Protein AF-A0A3C1UQS7-F1 (afdb_monome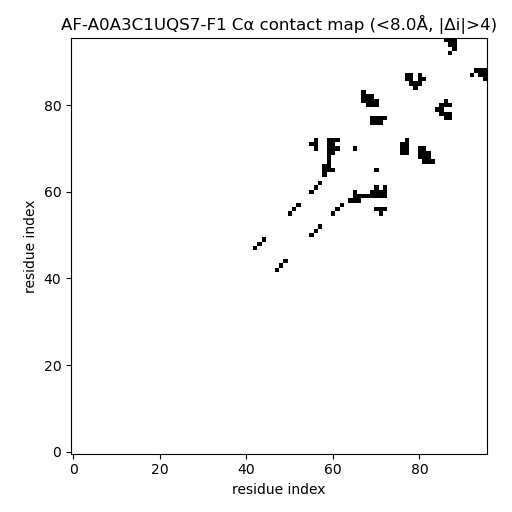r)

Solvent-accessible surface area (backbone atoms only — not comparable to full-atom values): 5884 Å² total; per-residue (Å²): 144,72,72,76,66,61,60,56,63,67,74,79,66,82,86,59,71,69,61,54,52,51,52,52,52,52,56,58,63,67,60,75,75,66,67,67,62,56,57,53,55,47,47,41,61,75,56,49,46,56,52,40,60,76,74,40,36,89,40,24,22,97,54,101,69,47,50,64,62,26,32,67,81,42,73,68,41,38,69,66,16,29,74,91,38,74,64,67,34,95,90,45,67,92,77,74

Structure (mmCIF, N/CA/C/O backbone):
data_AF-A0A3C1UQS7-F1
#
_entry.id   AF-A0A3C1UQS7-F1
#
loop_
_atom_site.group_PDB
_atom_site.id
_atom_site.type_symbol
_atom_site.label_atom_id
_atom_site.label_alt_id
_atom_site.label_comp_id
_atom_site.label_asym_id
_atom_site.label_entity_id
_atom_site.label_seq_id
_atom_site.pdbx_PDB_ins_code
_atom_site.Cartn_x
_atom_site.Cartn_y
_atom_site.Cartn_z
_atom_site.occupancy
_atom_site.B_iso_or_equiv
_atom_site.auth_seq_id
_atom_site.auth_comp_id
_atom_site.auth_asym_id
_atom_site.auth_atom_id
_atom_site.pdbx_PDB_model_num
ATOM 1 N N . MET A 1 1 ? 28.256 -5.046 -74.594 1.00 54.03 1 MET A N 1
ATOM 2 C CA . MET A 1 1 ? 28.137 -5.559 -73.208 1.00 54.03 1 MET A CA 1
ATOM 3 C C . MET A 1 1 ? 28.068 -4.406 -72.189 1.00 54.03 1 MET A C 1
ATOM 5 O O . MET A 1 1 ? 28.747 -4.452 -71.179 1.00 54.03 1 MET A O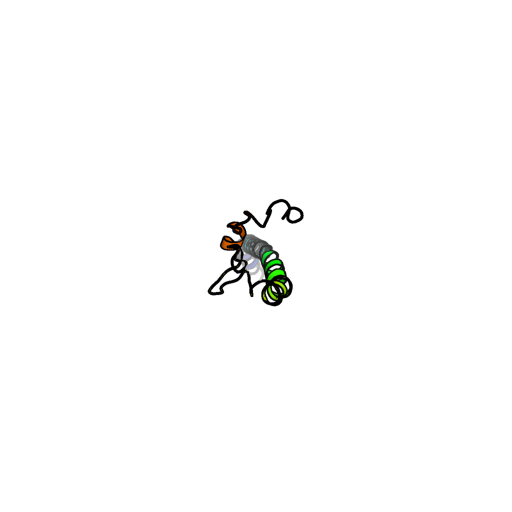 1
ATOM 9 N N . LEU A 1 2 ? 27.273 -3.349 -72.434 1.00 54.25 2 LEU A N 1
ATOM 10 C CA . LEU A 1 2 ? 27.119 -2.220 -71.488 1.00 54.25 2 LEU A CA 1
ATOM 11 C C . LEU A 1 2 ? 25.674 -1.691 -71.361 1.00 54.25 2 LEU A C 1
ATOM 13 O O . LEU A 1 2 ? 25.430 -0.806 -70.550 1.00 54.25 2 LEU A O 1
ATOM 17 N N . GLU A 1 3 ? 24.696 -2.243 -72.090 1.00 52.78 3 GLU A N 1
ATOM 18 C CA . GLU A 1 3 ? 23.295 -1.787 -71.997 1.00 52.78 3 GLU A CA 1
ATOM 19 C C . GLU A 1 3 ? 22.455 -2.527 -70.946 1.00 52.78 3 GLU A C 1
ATOM 21 O O . GLU A 1 3 ? 21.480 -1.975 -70.444 1.00 52.78 3 GLU A O 1
ATOM 26 N N . HIS A 1 4 ? 22.860 -3.722 -70.505 1.00 56.47 4 HIS A N 1
ATOM 27 C CA . HIS A 1 4 ? 22.103 -4.463 -69.484 1.00 56.47 4 HIS A CA 1
ATOM 28 C C . HIS A 1 4 ? 22.297 -3.936 -68.047 1.00 56.47 4 HIS A C 1
ATOM 30 O O . HIS A 1 4 ? 21.489 -4.242 -67.176 1.00 56.47 4 HIS A O 1
ATOM 36 N N . ASN A 1 5 ? 23.308 -3.095 -67.787 1.00 54.12 5 ASN A N 1
ATOM 37 C CA . ASN A 1 5 ? 23.585 -2.549 -66.447 1.00 54.12 5 ASN A CA 1
ATOM 38 C C . ASN A 1 5 ? 22.703 -1.332 -66.082 1.00 54.12 5 ASN A C 1
ATOM 40 O O . ASN A 1 5 ? 22.590 -0.961 -64.916 1.00 54.12 5 ASN A O 1
ATOM 44 N N . ARG A 1 6 ? 22.055 -0.700 -67.072 1.00 55.53 6 ARG A N 1
ATOM 45 C CA . ARG A 1 6 ? 21.243 0.511 -66.860 1.00 55.53 6 ARG A CA 1
ATOM 46 C C . ARG A 1 6 ? 19.816 0.193 -66.387 1.00 55.53 6 ARG A C 1
ATOM 48 O O . ARG A 1 6 ? 19.227 0.981 -65.654 1.00 55.53 6 ARG A O 1
ATOM 55 N N . LEU A 1 7 ? 19.292 -0.985 -66.737 1.00 53.78 7 LEU A N 1
ATOM 56 C CA . LEU A 1 7 ? 17.965 -1.439 -66.301 1.00 53.78 7 LEU A CA 1
ATOM 57 C C . LEU A 1 7 ? 17.960 -1.970 -64.860 1.00 53.78 7 LEU A C 1
ATOM 59 O O . LEU A 1 7 ? 16.966 -1.801 -64.161 1.00 53.78 7 LEU A O 1
ATOM 63 N N . TYR A 1 8 ? 19.077 -2.522 -64.374 1.00 55.72 8 TYR A N 1
ATOM 64 C CA . TYR A 1 8 ? 19.188 -2.961 -62.979 1.00 55.72 8 TYR A CA 1
ATOM 65 C C . TYR A 1 8 ? 19.121 -1.770 -62.009 1.00 55.72 8 TYR A C 1
ATOM 67 O O . TYR A 1 8 ? 18.361 -1.790 -61.050 1.00 55.72 8 TYR A O 1
ATOM 75 N N . GLN A 1 9 ? 19.815 -0.671 -62.314 1.00 54.59 9 GLN A N 1
ATOM 76 C CA . GLN A 1 9 ? 19.860 0.533 -61.471 1.00 54.59 9 GLN A CA 1
ATOM 77 C C . GLN A 1 9 ? 18.510 1.276 -61.343 1.00 54.59 9 GLN A C 1
ATOM 79 O O . GLN A 1 9 ? 18.325 2.019 -60.384 1.00 54.59 9 GLN A O 1
ATOM 84 N N . SER A 1 10 ? 17.552 1.072 -62.261 1.00 54.94 10 SER A N 1
ATOM 85 C CA . SER A 1 10 ? 16.233 1.735 -62.201 1.00 54.94 10 SER A CA 1
ATOM 86 C C . SER A 1 10 ? 15.159 0.946 -61.443 1.00 54.94 10 SER A C 1
ATOM 88 O O . SER A 1 10 ? 14.193 1.546 -60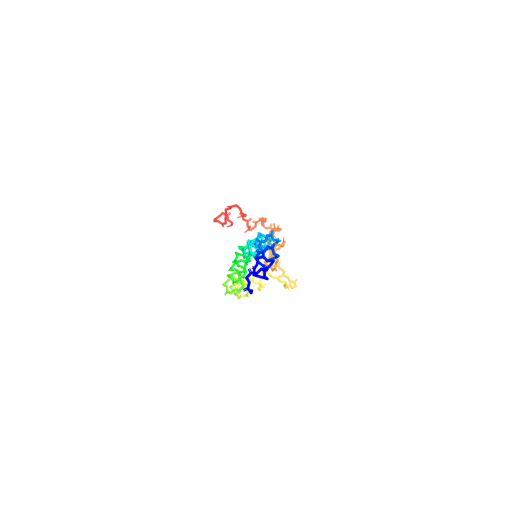.984 1.00 54.94 10 SER A O 1
ATOM 90 N N . ILE A 1 11 ? 15.311 -0.375 -61.280 1.00 54.59 11 ILE A N 1
ATOM 91 C CA . ILE A 1 11 ? 14.279 -1.232 -60.660 1.00 54.59 11 ILE A CA 1
ATOM 92 C C . ILE A 1 11 ? 14.484 -1.362 -59.139 1.00 54.59 11 ILE A C 1
ATOM 94 O O . ILE A 1 11 ? 13.516 -1.472 -58.393 1.00 54.59 11 ILE A O 1
ATOM 98 N N . VAL A 1 12 ? 15.726 -1.275 -58.647 1.00 54.91 12 VAL A N 1
ATOM 99 C CA . VAL A 1 12 ? 16.050 -1.376 -57.204 1.00 54.91 12 VAL A CA 1
ATOM 100 C C . VAL A 1 12 ? 16.112 -0.029 -56.463 1.00 54.91 12 VAL A C 1
ATOM 102 O O . VAL A 1 12 ? 16.339 -0.006 -55.257 1.00 54.91 12 VAL A O 1
ATOM 105 N N . GLY A 1 13 ? 15.898 1.101 -57.148 1.00 54.06 13 GLY A N 1
ATOM 106 C CA . GLY A 1 13 ? 16.274 2.427 -56.636 1.00 54.06 13 GLY A CA 1
ATOM 107 C C . GLY A 1 13 ? 15.218 3.259 -55.894 1.00 54.06 13 GLY A C 1
ATOM 108 O O . GLY A 1 13 ? 15.599 4.253 -55.283 1.00 54.06 13 GLY A O 1
ATOM 109 N N . SER A 1 14 ? 13.915 2.941 -55.934 1.00 56.22 14 SER A N 1
ATOM 110 C CA . SER A 1 14 ? 12.909 3.981 -55.611 1.00 56.22 14 SER A CA 1
ATOM 111 C C . SER A 1 14 ? 11.650 3.589 -54.831 1.00 56.22 14 SER A C 1
ATOM 113 O O . SER A 1 14 ? 10.833 4.476 -54.595 1.00 56.22 14 SER A O 1
ATOM 115 N N . MET A 1 15 ? 11.458 2.344 -54.370 1.00 55.31 15 MET A N 1
ATOM 116 C CA . MET A 1 15 ? 10.148 1.964 -53.791 1.00 55.31 15 MET A CA 1
ATOM 117 C C . MET A 1 15 ? 10.100 1.474 -52.339 1.00 55.31 15 MET A C 1
ATOM 119 O O . MET A 1 15 ? 9.001 1.405 -51.800 1.00 55.31 15 MET A O 1
ATOM 123 N N . PHE A 1 16 ? 11.218 1.206 -51.654 1.00 57.06 16 PHE A N 1
ATOM 124 C CA . PHE A 1 16 ? 11.148 0.560 -50.326 1.00 57.06 16 PHE A CA 1
ATOM 125 C C . PHE A 1 16 ? 11.990 1.114 -49.148 1.00 57.06 16 PHE A C 1
ATOM 127 O O . PHE A 1 16 ? 11.720 0.686 -48.026 1.00 57.06 16 PHE A O 1
ATOM 134 N N . PRO A 1 17 ? 12.922 2.092 -49.261 1.00 62.47 17 PRO A N 1
ATOM 135 C CA . PRO A 1 17 ? 13.752 2.471 -48.106 1.00 62.47 17 PRO A CA 1
ATOM 136 C C . PRO A 1 17 ? 13.008 3.325 -47.061 1.00 62.47 17 PRO A C 1
ATOM 138 O O . PRO A 1 17 ? 13.238 3.177 -45.863 1.00 62.47 17 PRO A O 1
ATOM 141 N N . ARG A 1 18 ? 12.069 4.188 -47.483 1.00 63.06 18 ARG A N 1
ATOM 142 C CA . ARG A 1 18 ? 11.306 5.057 -46.562 1.00 63.06 18 ARG A CA 1
ATOM 143 C C . ARG A 1 18 ? 10.337 4.276 -45.680 1.00 63.06 18 ARG A C 1
ATOM 145 O O . ARG A 1 18 ? 10.195 4.611 -44.512 1.00 63.06 18 ARG A O 1
ATOM 152 N N . GLN A 1 19 ? 9.679 3.249 -46.219 1.00 68.75 19 GLN A N 1
ATOM 153 C CA . GLN A 1 19 ? 8.717 2.460 -45.444 1.00 68.75 19 GLN A CA 1
ATOM 154 C C . GLN A 1 19 ? 9.413 1.593 -44.395 1.00 68.75 19 GLN A C 1
ATOM 156 O O . GLN A 1 19 ? 8.950 1.536 -43.263 1.00 68.75 19 GLN A O 1
ATOM 161 N N . ILE A 1 20 ? 10.569 1.011 -44.728 1.00 74.19 20 ILE A N 1
ATOM 162 C CA . ILE A 1 20 ? 11.399 0.273 -43.765 1.00 74.19 20 ILE A CA 1
ATOM 163 C C . ILE A 1 20 ? 11.852 1.202 -42.632 1.00 74.19 20 ILE A C 1
ATOM 165 O O . ILE A 1 20 ? 11.742 0.845 -41.464 1.00 74.19 20 ILE A O 1
ATOM 169 N N . TYR A 1 21 ? 12.286 2.422 -42.958 1.00 76.81 21 TYR A N 1
ATOM 170 C CA . TYR A 1 21 ? 12.698 3.405 -41.955 1.00 76.81 21 TYR A CA 1
ATOM 171 C C . TYR A 1 21 ? 11.537 3.844 -41.043 1.00 76.81 21 TYR A C 1
ATOM 173 O O . TYR A 1 21 ? 11.710 3.951 -39.831 1.00 76.81 21 TYR A O 1
ATOM 181 N N . LEU A 1 22 ? 10.334 4.024 -41.601 1.00 79.88 22 LEU A N 1
ATOM 182 C CA . LEU A 1 22 ? 9.125 4.340 -40.831 1.00 79.88 22 LEU A CA 1
ATOM 183 C C . LEU A 1 22 ? 8.694 3.188 -39.913 1.00 79.88 22 LEU A C 1
ATOM 185 O O . LEU A 1 22 ? 8.318 3.438 -38.772 1.00 79.88 22 LEU A O 1
ATOM 189 N N . LEU A 1 23 ? 8.786 1.938 -40.377 1.00 80.19 23 LEU A N 1
ATOM 190 C CA . LEU A 1 23 ? 8.469 0.758 -39.567 1.00 80.19 23 LEU A CA 1
ATOM 191 C C . LEU A 1 23 ? 9.485 0.547 -38.436 1.00 80.19 23 LEU A C 1
ATOM 193 O O . LEU A 1 23 ? 9.091 0.219 -37.320 1.00 80.19 23 LEU A O 1
ATOM 197 N N . LEU A 1 24 ? 10.774 0.798 -38.686 1.00 77.06 24 LEU A N 1
ATOM 198 C CA . LEU A 1 24 ? 11.813 0.729 -37.656 1.00 77.06 24 LEU A CA 1
ATOM 199 C C . LEU A 1 24 ? 11.623 1.811 -36.584 1.00 77.06 24 LEU A C 1
ATOM 201 O O . LEU A 1 24 ? 11.674 1.499 -35.396 1.00 77.06 24 LEU A O 1
ATOM 205 N N . ILE A 1 25 ? 11.321 3.053 -36.975 1.00 80.88 25 ILE A N 1
ATOM 206 C CA . ILE A 1 25 ? 11.017 4.134 -36.022 1.00 80.88 25 ILE A CA 1
ATOM 207 C C . ILE A 1 25 ? 9.750 3.820 -35.222 1.00 80.88 25 ILE A C 1
ATOM 209 O O . ILE A 1 25 ? 9.745 3.995 -34.006 1.00 80.88 25 ILE A O 1
ATOM 213 N N . ALA A 1 26 ? 8.698 3.315 -35.871 1.00 79.56 26 ALA A N 1
ATOM 214 C CA . ALA A 1 26 ? 7.481 2.899 -35.182 1.00 79.56 26 ALA A CA 1
ATOM 215 C C . ALA A 1 26 ? 7.771 1.790 -34.158 1.00 79.56 26 ALA A C 1
ATOM 217 O O . ALA A 1 26 ? 7.342 1.903 -33.016 1.00 79.56 26 ALA A O 1
ATOM 218 N N . SER A 1 27 ? 8.564 0.773 -34.516 1.00 72.81 27 SER A N 1
ATOM 219 C CA . SER A 1 27 ? 8.954 -0.282 -33.570 1.00 72.81 27 SER A CA 1
ATOM 220 C C . SER A 1 27 ? 9.766 0.243 -32.383 1.00 72.81 27 SER A C 1
ATOM 222 O O . SER A 1 27 ? 9.561 -0.218 -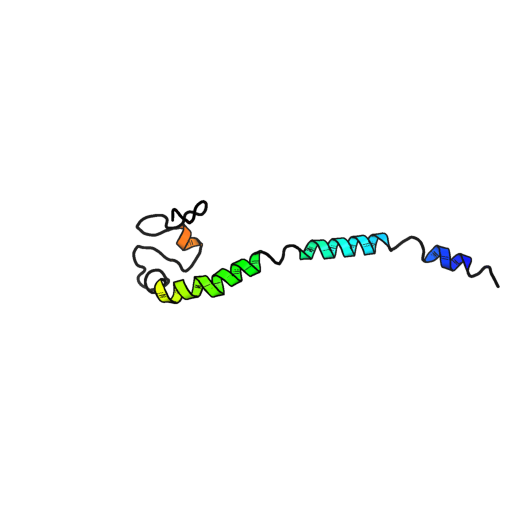31.267 1.00 72.81 27 SER A O 1
ATOM 224 N N . LEU A 1 28 ? 10.632 1.240 -32.598 1.00 71.75 28 LEU A N 1
ATOM 225 C CA . LEU A 1 28 ? 11.443 1.839 -31.539 1.00 71.75 28 LEU A CA 1
ATOM 226 C C . LEU A 1 28 ? 10.586 2.661 -30.561 1.00 71.75 28 LEU A C 1
ATOM 228 O O . LEU A 1 28 ? 10.833 2.628 -29.360 1.00 71.75 28 LEU A O 1
ATOM 232 N N . LEU A 1 29 ? 9.553 3.34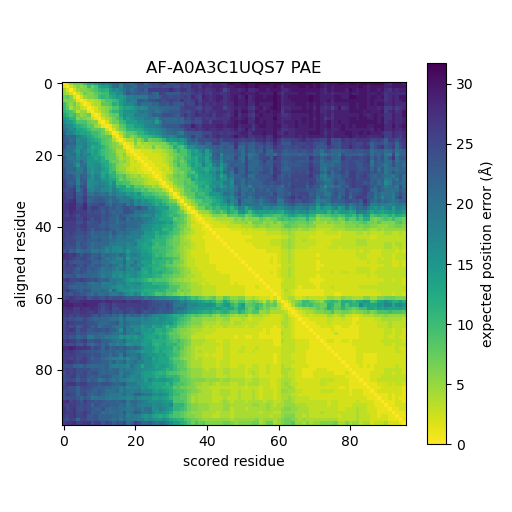9 -31.061 1.00 68.25 29 LEU A N 1
ATOM 233 C CA . LEU A 1 29 ? 8.625 4.145 -30.247 1.00 68.25 29 LEU A CA 1
ATOM 234 C C . LEU A 1 29 ? 7.716 3.290 -29.348 1.00 68.25 29 LEU A C 1
ATOM 236 O O . LEU A 1 29 ? 7.321 3.760 -28.285 1.00 68.25 29 LEU A O 1
ATOM 240 N N . LEU A 1 30 ? 7.399 2.044 -29.725 1.00 63.62 30 LEU A N 1
ATOM 241 C CA . LEU A 1 30 ? 6.580 1.154 -28.885 1.00 63.62 30 LEU A CA 1
ATOM 242 C C . LEU A 1 30 ? 7.311 0.646 -27.626 1.00 63.62 30 LEU A C 1
ATOM 244 O O . LEU A 1 30 ? 6.655 0.236 -26.674 1.00 63.62 30 LEU A O 1
ATOM 248 N N . VAL A 1 31 ? 8.648 0.660 -27.599 1.00 63.84 31 VAL A N 1
ATOM 249 C CA . VAL A 1 31 ? 9.437 0.043 -26.512 1.00 63.84 31 VAL A CA 1
ATOM 250 C C . VAL A 1 31 ? 9.522 0.931 -25.264 1.00 63.84 31 VAL A C 1
ATOM 252 O O . VAL A 1 31 ? 9.710 0.432 -24.158 1.00 63.84 31 VAL A O 1
ATOM 255 N N . SER A 1 32 ? 9.350 2.247 -25.401 1.00 61.56 32 SER A N 1
ATOM 256 C CA . SER A 1 32 ? 9.622 3.207 -24.322 1.00 61.56 32 SER A CA 1
ATOM 257 C C . SER A 1 32 ? 8.629 3.183 -23.151 1.00 61.56 32 SER A C 1
ATOM 259 O O . SER A 1 32 ? 8.933 3.749 -22.106 1.00 61.56 32 SER A O 1
ATOM 261 N N . ASN A 1 33 ? 7.469 2.537 -23.292 1.00 58.88 33 ASN A N 1
ATOM 262 C CA . ASN A 1 33 ? 6.401 2.581 -22.285 1.00 58.88 33 ASN A CA 1
ATOM 263 C C . ASN A 1 33 ? 6.379 1.386 -21.318 1.00 58.88 33 ASN A C 1
ATOM 265 O O . ASN A 1 33 ? 5.542 1.363 -20.424 1.00 58.88 33 ASN A O 1
ATOM 269 N N . VAL A 1 34 ? 7.255 0.390 -21.482 1.00 63.00 34 VAL A N 1
ATOM 270 C CA . VAL A 1 34 ? 7.171 -0.870 -20.716 1.00 63.00 34 VAL A CA 1
ATOM 271 C C . VAL A 1 34 ? 7.893 -0.826 -19.364 1.00 63.00 34 VAL A C 1
ATOM 273 O O . VAL A 1 34 ? 7.627 -1.650 -18.501 1.00 63.00 34 VAL A O 1
ATOM 276 N N . THR A 1 35 ? 8.795 0.132 -19.146 1.00 61.28 35 THR A N 1
ATOM 277 C CA . THR A 1 35 ? 9.783 0.031 -18.058 1.00 61.28 35 THR A CA 1
ATOM 278 C C . THR A 1 35 ? 9.378 0.689 -16.738 1.00 61.28 35 THR A C 1
ATOM 280 O O . THR A 1 35 ? 10.057 0.479 -15.739 1.00 61.28 35 THR A O 1
ATOM 283 N N . SER A 1 36 ? 8.342 1.536 -16.707 1.00 62.12 36 SER A N 1
ATOM 284 C CA . SER A 1 36 ? 8.017 2.329 -15.508 1.00 62.12 36 SER A CA 1
ATOM 285 C C . SER A 1 36 ? 7.105 1.617 -14.509 1.00 62.12 36 SER A C 1
ATOM 287 O O . SER A 1 36 ? 7.307 1.783 -13.310 1.00 62.12 36 SER A O 1
ATOM 289 N N . ASP A 1 37 ? 6.136 0.826 -14.979 1.00 71.31 37 ASP A N 1
ATOM 290 C CA . ASP A 1 37 ? 5.194 0.121 -14.093 1.00 71.31 37 ASP A CA 1
ATOM 291 C C . ASP A 1 37 ? 5.843 -1.099 -13.424 1.00 71.31 37 ASP A C 1
ATOM 293 O O . ASP A 1 37 ? 5.666 -1.315 -12.228 1.00 71.31 37 ASP A O 1
ATOM 297 N N . GLU A 1 38 ? 6.693 -1.835 -14.147 1.00 76.62 38 GLU A N 1
ATOM 298 C CA . GLU A 1 38 ? 7.339 -3.048 -13.623 1.00 76.62 38 GLU A CA 1
ATOM 299 C C . GLU A 1 38 ? 8.212 -2.764 -12.387 1.00 76.62 38 GLU A C 1
ATOM 301 O O . GLU A 1 38 ? 8.196 -3.513 -11.412 1.00 76.62 38 GLU A O 1
ATOM 306 N N . ALA A 1 39 ? 8.952 -1.651 -12.392 1.00 79.50 39 ALA A N 1
ATOM 307 C CA . ALA A 1 39 ? 9.836 -1.294 -11.285 1.00 79.50 39 ALA A CA 1
ATOM 308 C C . ALA A 1 39 ? 9.065 -0.933 -9.998 1.00 79.50 39 ALA A C 1
ATOM 310 O O . ALA A 1 39 ? 9.538 -1.219 -8.895 1.00 79.50 39 ALA A O 1
ATOM 311 N N . LEU A 1 40 ? 7.887 -0.312 -10.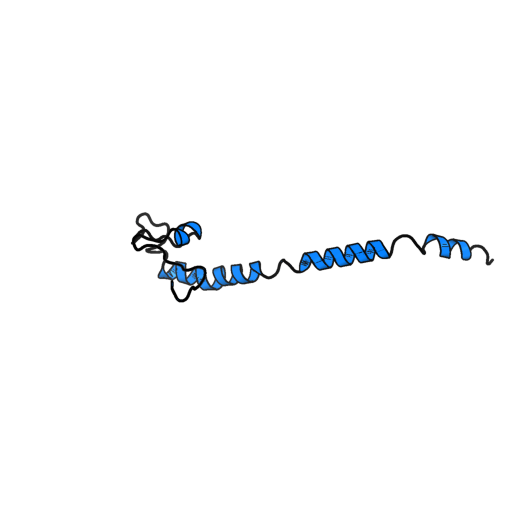125 1.00 83.50 40 LEU A N 1
ATOM 312 C CA . LEU A 1 40 ? 7.026 0.024 -8.986 1.00 83.50 40 LEU A CA 1
ATOM 313 C C . LEU A 1 40 ? 6.340 -1.225 -8.425 1.00 83.50 40 LEU A C 1
ATOM 315 O O . LEU A 1 40 ? 6.311 -1.408 -7.205 1.00 83.50 40 LEU A O 1
ATOM 319 N N . ASP A 1 41 ? 5.863 -2.105 -9.305 1.00 88.06 41 ASP A N 1
ATOM 320 C CA . ASP A 1 41 ? 5.262 -3.386 -8.928 1.00 88.06 41 ASP A CA 1
ATOM 321 C C . ASP A 1 41 ? 6.268 -4.286 -8.197 1.00 88.06 41 ASP A C 1
ATOM 323 O O . ASP A 1 41 ? 5.944 -4.879 -7.161 1.00 88.06 41 ASP A O 1
ATOM 327 N N . ALA A 1 42 ? 7.514 -4.331 -8.681 1.00 91.94 42 ALA A N 1
ATOM 328 C CA . ALA A 1 42 ? 8.603 -5.038 -8.017 1.00 91.94 42 ALA A CA 1
ATOM 329 C C . ALA A 1 42 ? 8.896 -4.442 -6.633 1.00 91.94 42 ALA A C 1
ATOM 331 O O . ALA A 1 42 ? 8.979 -5.174 -5.650 1.00 91.94 42 ALA A O 1
ATOM 332 N N . HIS A 1 43 ? 8.973 -3.112 -6.505 1.00 93.12 43 HIS A N 1
ATOM 333 C CA . HIS A 1 43 ? 9.221 -2.483 -5.206 1.00 93.12 43 HIS A CA 1
ATOM 334 C C . HIS A 1 43 ? 8.118 -2.792 -4.182 1.00 93.12 43 HIS A C 1
ATOM 336 O O . HIS A 1 43 ? 8.417 -3.122 -3.030 1.00 93.12 43 HIS A O 1
ATOM 342 N N . PHE A 1 44 ? 6.847 -2.736 -4.589 1.00 93.56 44 PHE A N 1
ATOM 343 C CA . PHE A 1 44 ? 5.745 -3.118 -3.710 1.00 93.56 44 PHE A CA 1
ATOM 344 C C . PHE A 1 44 ? 5.853 -4.588 -3.290 1.00 93.56 44 PHE A C 1
ATOM 346 O O . PHE A 1 44 ? 5.789 -4.889 -2.098 1.00 93.56 44 PHE A O 1
ATOM 353 N N . THR A 1 45 ? 6.063 -5.490 -4.247 1.00 95.12 45 THR A N 1
ATOM 354 C CA . THR A 1 45 ? 6.077 -6.940 -4.005 1.00 95.12 45 THR A CA 1
ATOM 355 C C . THR A 1 45 ? 7.270 -7.380 -3.158 1.00 95.12 45 THR A C 1
ATOM 357 O O . THR A 1 45 ? 7.104 -8.190 -2.247 1.00 95.12 45 THR A O 1
ATOM 360 N N . ASP A 1 46 ? 8.449 -6.811 -3.403 1.00 96.69 46 ASP A N 1
ATOM 361 C CA . ASP A 1 46 ? 9.696 -7.238 -2.765 1.00 96.69 46 ASP A CA 1
ATOM 362 C C . ASP A 1 46 ? 9.964 -6.512 -1.442 1.00 96.69 46 ASP A C 1
ATOM 364 O O . ASP A 1 46 ? 10.666 -7.039 -0.581 1.00 96.69 46 ASP A O 1
ATOM 368 N N . THR A 1 47 ? 9.430 -5.296 -1.266 1.00 96.56 47 THR A N 1
ATOM 369 C CA . THR A 1 47 ? 9.731 -4.449 -0.095 1.00 96.56 47 THR A CA 1
ATOM 370 C C . THR A 1 47 ? 8.513 -4.196 0.787 1.00 96.56 47 THR A C 1
ATOM 372 O O . THR A 1 47 ? 8.592 -4.370 2.001 1.00 96.56 47 THR A O 1
ATOM 375 N N . VAL A 1 48 ? 7.380 -3.785 0.212 1.00 95.50 48 VAL A N 1
ATOM 376 C CA . VAL A 1 48 ? 6.210 -3.344 0.996 1.00 95.50 48 VAL A CA 1
ATOM 377 C C . VAL A 1 48 ? 5.370 -4.530 1.471 1.00 95.50 48 VAL A C 1
ATOM 379 O O . VAL A 1 48 ? 5.024 -4.626 2.649 1.00 95.50 48 VAL A O 1
ATOM 382 N N . LEU A 1 49 ? 5.061 -5.462 0.570 1.00 95.75 49 LEU A N 1
ATOM 383 C CA . LEU A 1 49 ? 4.199 -6.608 0.844 1.00 95.75 49 LEU A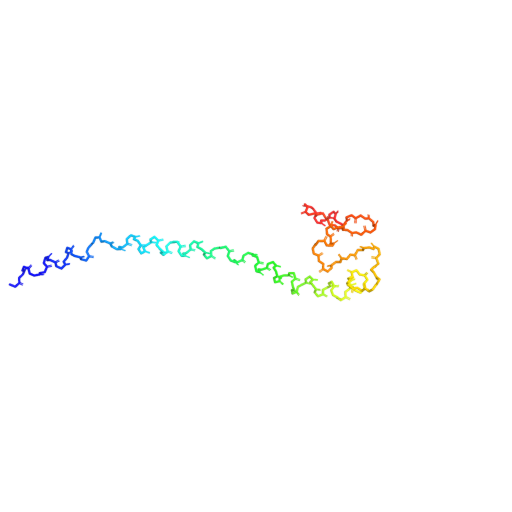 CA 1
ATOM 384 C C . LEU A 1 49 ? 4.730 -7.525 1.967 1.00 95.75 49 LEU A C 1
ATOM 386 O O . LEU A 1 49 ? 3.919 -7.930 2.803 1.00 95.75 49 LEU A O 1
ATOM 390 N N . PRO A 1 50 ? 6.041 -7.833 2.075 1.00 97.00 50 PRO A N 1
ATOM 391 C CA . PRO A 1 50 ? 6.561 -8.641 3.179 1.00 97.00 50 PRO A CA 1
ATOM 392 C C . PRO A 1 50 ? 6.318 -8.002 4.551 1.00 97.00 50 PRO A C 1
ATOM 394 O O . PRO A 1 50 ? 5.896 -8.690 5.477 1.00 97.00 50 PRO A O 1
ATOM 397 N N . VAL A 1 51 ? 6.489 -6.681 4.662 1.00 97.00 51 VAL A N 1
ATOM 398 C CA . VAL A 1 51 ? 6.246 -5.926 5.903 1.00 97.00 51 VAL A CA 1
ATOM 399 C C . VAL A 1 51 ? 4.770 -5.999 6.302 1.00 97.00 51 VAL A C 1
ATOM 401 O O . VAL A 1 51 ? 4.448 -6.265 7.461 1.00 97.00 51 VAL A O 1
ATOM 404 N N . LEU A 1 52 ? 3.860 -5.808 5.341 1.00 95.69 52 LEU A N 1
ATOM 405 C CA . LEU A 1 52 ? 2.418 -5.896 5.591 1.00 95.69 52 LEU A CA 1
ATOM 406 C C . LEU A 1 52 ? 1.992 -7.312 6.006 1.00 95.69 52 LEU A C 1
ATOM 408 O O . LEU A 1 52 ? 1.197 -7.464 6.939 1.00 95.69 52 LEU A O 1
ATOM 412 N N . ASN A 1 53 ? 2.551 -8.335 5.354 1.00 94.56 53 ASN A N 1
ATOM 413 C CA . ASN A 1 53 ? 2.322 -9.738 5.695 1.00 94.56 53 ASN A CA 1
ATOM 414 C C . ASN A 1 53 ? 2.772 -10.054 7.126 1.00 94.56 53 ASN A C 1
ATOM 416 O O . ASN A 1 53 ? 2.032 -10.693 7.873 1.00 94.56 53 ASN A O 1
ATOM 420 N N . GLU A 1 54 ? 3.968 -9.608 7.515 1.00 95.69 54 GLU A N 1
ATOM 421 C CA . GLU A 1 54 ? 4.554 -9.942 8.814 1.00 95.69 54 GLU A CA 1
ATOM 422 C C . GLU A 1 54 ? 3.880 -9.197 9.974 1.00 95.69 54 GLU A C 1
ATOM 424 O O . GLU A 1 54 ? 3.679 -9.764 11.052 1.00 95.69 54 GLU A O 1
ATOM 429 N N . HIS A 1 55 ? 3.505 -7.932 9.769 1.00 95.31 55 HIS A N 1
ATOM 430 C CA . HIS A 1 55 ? 3.133 -7.051 10.878 1.00 95.31 55 HIS A CA 1
ATOM 431 C C . HIS A 1 55 ? 1.677 -6.578 10.874 1.00 95.31 55 HIS A C 1
ATOM 433 O O . HIS A 1 55 ? 1.161 -6.224 11.936 1.00 95.31 55 HIS A O 1
ATOM 439 N N . CYS A 1 56 ? 0.988 -6.572 9.731 1.00 94.06 56 CYS A N 1
ATOM 440 C CA . CYS A 1 56 ? -0.298 -5.879 9.600 1.00 94.06 56 CYS A CA 1
ATOM 441 C C . CYS A 1 56 ? -1.476 -6.829 9.346 1.00 94.06 56 CYS A C 1
ATOM 443 O O . CYS A 1 56 ? -2.510 -6.729 10.015 1.00 94.06 56 CYS A O 1
ATOM 445 N N . PHE A 1 57 ? -1.337 -7.777 8.417 1.00 94.12 57 PHE A N 1
ATOM 446 C CA . PHE A 1 57 ? -2.467 -8.584 7.934 1.00 94.12 57 PHE A CA 1
ATOM 447 C C . PHE A 1 57 ? -3.099 -9.496 8.984 1.00 94.12 57 PHE A C 1
ATOM 449 O O . PHE A 1 57 ? -4.289 -9.780 8.884 1.00 94.12 57 PHE A O 1
ATOM 456 N N . LYS A 1 58 ? -2.367 -9.847 10.048 1.00 91.88 58 LYS A N 1
ATOM 457 C CA . LYS A 1 58 ? -2.918 -10.568 11.208 1.00 91.88 58 LYS A CA 1
ATOM 458 C C . LYS A 1 58 ? -4.113 -9.857 11.864 1.00 91.88 58 LYS A C 1
ATOM 460 O O . LYS A 1 58 ? -4.891 -10.457 12.588 1.00 91.88 58 LYS A O 1
ATOM 465 N N . CYS A 1 59 ? -4.214 -8.537 11.731 1.00 93.94 59 CYS A N 1
ATOM 466 C CA . CYS A 1 59 ? -5.315 -7.758 12.311 1.00 93.94 59 CYS A CA 1
ATOM 467 C C . CYS A 1 59 ? -6.105 -6.973 11.262 1.00 93.94 59 CYS A C 1
ATOM 469 O O . CYS A 1 59 ? -7.292 -6.722 11.466 1.00 93.94 59 CYS A O 1
ATOM 471 N N . HIS A 1 60 ? -5.452 -6.596 10.162 1.00 94.50 60 HIS A N 1
ATOM 472 C CA . HIS A 1 60 ? -5.994 -5.743 9.106 1.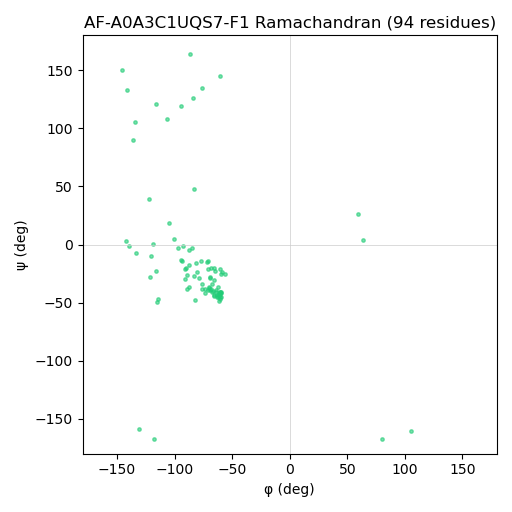00 94.50 60 HIS A CA 1
ATOM 473 C C . HIS A 1 60 ? -5.952 -6.432 7.735 1.00 94.50 60 HIS A C 1
ATOM 475 O O . HIS A 1 60 ? -5.608 -5.816 6.728 1.00 94.50 60 HIS A O 1
ATOM 481 N N . GLY A 1 61 ? -6.242 -7.735 7.700 1.00 88.19 61 GLY A N 1
ATOM 482 C CA . GLY A 1 61 ? -6.307 -8.533 6.477 1.00 88.19 61 GLY A CA 1
ATOM 483 C C . GLY A 1 61 ? -7.573 -9.382 6.378 1.00 88.19 61 GLY A C 1
ATOM 484 O O . GLY A 1 61 ? -8.568 -9.089 7.032 1.00 88.19 61 GLY A O 1
ATOM 485 N N . ALA A 1 62 ? -7.552 -10.438 5.564 1.00 74.44 62 ALA A N 1
ATOM 486 C CA . ALA A 1 62 ? -8.714 -11.293 5.292 1.00 74.44 62 ALA A CA 1
ATOM 487 C C . ALA A 1 62 ? -8.948 -12.383 6.366 1.00 74.44 62 ALA A C 1
ATOM 489 O O . ALA A 1 62 ? -9.129 -13.555 6.040 1.00 74.44 62 ALA A O 1
ATOM 490 N N . GLU A 1 63 ? -8.920 -12.014 7.650 1.00 76.56 63 GLU A N 1
ATOM 491 C CA . GLU A 1 63 ? -9.336 -12.903 8.746 1.00 76.56 63 GLU A CA 1
ATOM 492 C C . GLU A 1 63 ? -10.852 -12.809 9.004 1.00 76.56 63 GLU A C 1
ATOM 494 O O . GLU A 1 63 ? -11.511 -11.850 8.605 1.00 76.56 63 GLU A O 1
ATOM 499 N N . GLU A 1 64 ? -11.419 -13.786 9.727 1.00 70.62 64 GLU A N 1
ATOM 500 C CA . GLU A 1 64 ? -12.850 -13.816 10.087 1.00 70.62 64 GLU A CA 1
ATOM 501 C C . GLU A 1 64 ? -13.278 -12.596 10.936 1.00 70.62 64 GLU A C 1
ATOM 503 O O . GLU A 1 64 ? -14.455 -12.236 10.969 1.00 70.62 64 GLU A O 1
ATOM 508 N N . LYS A 1 65 ? -12.326 -11.920 11.603 1.00 80.94 65 LYS A N 1
ATOM 509 C CA . LYS A 1 65 ? -12.550 -10.670 12.347 1.00 80.94 65 LYS A CA 1
ATOM 510 C C . LYS A 1 65 ? -11.475 -9.629 12.041 1.00 80.94 65 LYS A C 1
ATOM 512 O O . LYS A 1 65 ? -10.370 -9.693 12.573 1.00 80.94 65 LYS A O 1
ATOM 517 N N . ILE A 1 66 ? -11.845 -8.621 11.256 1.00 92.00 66 ILE A N 1
ATOM 518 C CA . ILE A 1 66 ? -10.989 -7.481 10.909 1.00 92.00 66 ILE A CA 1
ATOM 519 C C . ILE A 1 66 ? -11.062 -6.422 12.013 1.00 92.00 66 ILE A C 1
ATOM 521 O O . ILE A 1 66 ? -12.149 -5.983 12.393 1.00 92.00 66 ILE A O 1
ATOM 525 N N . LYS A 1 67 ? -9.912 -5.999 12.552 1.00 92.94 67 LYS A N 1
ATOM 526 C CA . LYS A 1 67 ? -9.873 -4.968 13.599 1.00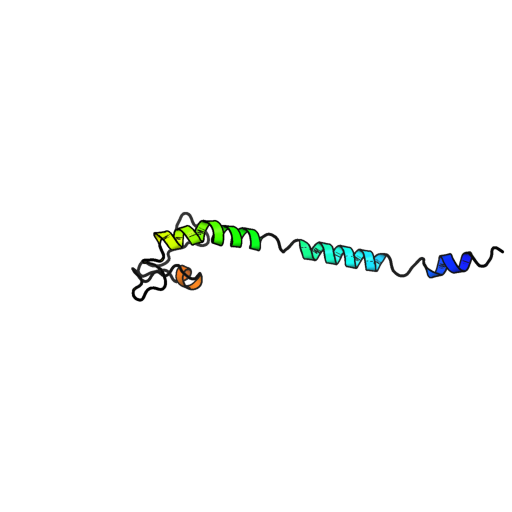 92.94 67 LYS A CA 1
ATOM 527 C C . LYS A 1 67 ? -10.110 -3.580 13.008 1.00 92.94 67 LYS A C 1
ATOM 529 O O . LYS A 1 67 ? -9.498 -3.213 12.009 1.00 92.94 67 LYS A O 1
ATOM 534 N N . GLY A 1 68 ? -10.967 -2.798 13.668 1.00 93.50 68 GLY A N 1
ATOM 535 C CA . GLY A 1 68 ? -11.243 -1.404 13.302 1.00 93.50 68 GLY A CA 1
ATOM 536 C C . GLY A 1 68 ? -11.781 -1.226 11.881 1.00 93.50 68 GLY A C 1
ATOM 537 O O . GLY A 1 68 ? -11.497 -0.203 11.265 1.00 93.50 68 GLY A O 1
ATOM 538 N N . GLY A 1 69 ? -12.441 -2.250 11.324 1.00 93.69 69 GLY A N 1
ATOM 539 C CA . GLY A 1 69 ? -13.007 -2.228 9.972 1.00 93.69 69 GLY A CA 1
ATOM 540 C C . GLY A 1 69 ? -11.987 -2.075 8.836 1.00 93.69 69 GLY A C 1
ATOM 541 O O . GLY A 1 69 ? -12.385 -1.989 7.680 1.00 93.69 69 GLY A O 1
ATOM 542 N N . LEU A 1 70 ? -10.684 -2.046 9.136 1.00 95.00 70 LEU A N 1
ATOM 543 C CA . LEU A 1 70 ? -9.639 -1.698 8.179 1.00 95.00 70 LEU A CA 1
ATOM 544 C C . LEU A 1 70 ? -9.039 -2.943 7.526 1.00 95.00 70 LEU A C 1
ATOM 546 O O . LEU A 1 70 ? -8.415 -3.760 8.206 1.00 95.00 70 LEU A O 1
ATOM 550 N N . ASN A 1 71 ? -9.158 -3.031 6.203 1.00 94.69 71 ASN A N 1
ATOM 551 C CA . ASN A 1 71 ? -8.586 -4.103 5.397 1.00 94.69 71 ASN A CA 1
ATOM 552 C C . ASN A 1 71 ? -7.518 -3.561 4.427 1.00 94.69 71 ASN A C 1
ATOM 554 O O . ASN A 1 71 ? -7.804 -2.726 3.573 1.00 94.69 71 ASN A O 1
ATOM 558 N N . LEU A 1 72 ? -6.292 -4.075 4.554 1.00 95.31 72 LEU A N 1
ATOM 559 C CA . LEU A 1 72 ? -5.114 -3.663 3.788 1.00 95.31 72 LEU A CA 1
ATOM 560 C C . LEU A 1 72 ? -4.761 -4.608 2.620 1.00 95.31 72 LEU A C 1
ATOM 562 O O . LEU A 1 72 ? -3.732 -4.417 1.978 1.00 95.31 72 LEU A O 1
ATOM 566 N N . THR A 1 73 ? -5.571 -5.634 2.327 1.00 93.75 73 THR A N 1
ATOM 567 C CA . THR A 1 73 ? -5.235 -6.665 1.317 1.00 93.75 73 THR A CA 1
ATOM 568 C C . THR A 1 73 ? -5.653 -6.306 -0.104 1.00 93.75 73 THR A C 1
ATOM 570 O O . THR A 1 73 ? -5.397 -7.073 -1.028 1.00 93.75 73 THR A O 1
ATOM 573 N N . SER A 1 74 ? -6.345 -5.184 -0.298 1.00 93.25 74 SER A N 1
ATOM 574 C CA . SER A 1 74 ? -6.724 -4.694 -1.624 1.00 93.25 74 SER A CA 1
ATOM 575 C C . SER A 1 74 ? -6.712 -3.176 -1.650 1.00 93.25 74 SER A C 1
ATOM 577 O O . SER A 1 74 ? -6.990 -2.523 -0.642 1.00 93.25 74 SER A O 1
ATOM 579 N N . ARG A 1 75 ? -6.419 -2.612 -2.821 1.00 93.44 75 ARG A N 1
ATOM 580 C CA . ARG A 1 75 ? -6.407 -1.164 -3.020 1.00 93.44 75 ARG A CA 1
ATOM 581 C C . ARG A 1 75 ? -7.777 -0.558 -2.719 1.00 93.44 75 ARG A C 1
ATOM 583 O O . ARG A 1 75 ? -7.857 0.490 -2.089 1.00 93.44 75 ARG A O 1
ATOM 590 N N . GLU A 1 76 ? -8.843 -1.222 -3.146 1.00 95.06 76 GLU A N 1
ATOM 591 C CA . GLU A 1 76 ? -10.224 -0.789 -2.948 1.00 95.06 76 GLU A CA 1
ATOM 592 C C . GLU A 1 76 ? -10.559 -0.684 -1.457 1.00 95.06 76 GLU A C 1
ATOM 594 O O . GLU A 1 76 ? -11.106 0.328 -1.024 1.00 95.06 76 GLU A O 1
ATOM 599 N N . ALA A 1 77 ? -10.174 -1.686 -0.661 1.00 94.44 77 ALA A N 1
ATOM 600 C CA . ALA A 1 77 ? -10.423 -1.684 0.776 1.00 94.44 77 ALA A CA 1
ATOM 601 C C . ALA A 1 77 ? -9.580 -0.641 1.529 1.00 94.44 77 ALA A C 1
ATOM 603 O O . ALA A 1 77 ? -10.090 0.033 2.421 1.00 94.44 77 ALA A O 1
ATOM 604 N N . VAL A 1 78 ? -8.321 -0.433 1.126 1.00 94.56 78 VAL A N 1
ATOM 605 C CA . VAL A 1 78 ? -7.470 0.628 1.692 1.00 94.56 78 VAL A CA 1
ATOM 606 C C . VAL A 1 78 ? -8.087 2.008 1.450 1.00 94.56 78 VAL A C 1
ATOM 608 O O . VAL A 1 78 ? -8.114 2.842 2.352 1.00 94.56 78 VAL A O 1
ATOM 611 N N . LEU A 1 79 ? -8.622 2.245 0.248 1.00 95.25 79 LEU A N 1
ATOM 612 C CA . LEU A 1 79 ? -9.290 3.503 -0.096 1.00 95.25 79 LEU A CA 1
ATOM 613 C C . LEU A 1 79 ? -10.625 3.693 0.626 1.00 95.25 79 LEU A C 1
ATOM 615 O O . LEU A 1 79 ? -11.023 4.830 0.870 1.00 95.25 79 LEU A O 1
ATOM 619 N N . GLN A 1 80 ? -11.313 2.602 0.967 1.00 94.44 80 GLN A N 1
ATOM 620 C CA . GLN A 1 80 ? -12.522 2.655 1.782 1.00 94.44 80 GLN A CA 1
ATOM 621 C C . GLN A 1 80 ? -12.228 3.130 3.216 1.00 94.44 80 GLN A C 1
ATOM 623 O O . GLN A 1 80 ? -13.072 3.794 3.818 1.00 94.44 80 GLN A O 1
ATOM 628 N N . GLY A 1 81 ? -11.030 2.845 3.735 1.00 94.81 81 GLY A N 1
ATOM 629 C CA . GLY A 1 81 ? -10.628 3.191 5.095 1.00 94.81 81 GLY A CA 1
ATOM 630 C C . GLY A 1 81 ? -11.159 2.211 6.142 1.00 94.81 81 GLY A C 1
ATOM 631 O O . GLY A 1 81 ? -11.619 1.117 5.821 1.00 94.81 81 GLY A O 1
ATOM 632 N N . GLY A 1 82 ? -11.051 2.599 7.412 1.00 94.81 82 GLY A N 1
ATOM 633 C CA . GLY A 1 82 ? -11.568 1.830 8.545 1.00 94.81 82 GLY A CA 1
ATOM 634 C C . GLY A 1 82 ? -12.649 2.585 9.314 1.00 94.81 82 GLY A C 1
ATOM 635 O O . GLY A 1 82 ? -13.114 3.645 8.898 1.00 94.81 82 GLY A O 1
ATOM 636 N N . ASP A 1 83 ? -12.994 2.080 10.494 1.00 95.25 83 ASP A N 1
ATOM 637 C CA . ASP A 1 83 ? -14.000 2.680 11.383 1.00 95.25 83 ASP A CA 1
ATOM 638 C C . ASP A 1 83 ? -13.634 4.117 11.807 1.00 95.25 83 ASP A C 1
ATOM 640 O O . ASP A 1 83 ? -14.509 4.926 12.113 1.00 95.25 83 ASP A O 1
ATOM 644 N N . SER A 1 84 ? -12.338 4.445 11.799 1.00 94.56 84 SER A N 1
ATOM 645 C CA . SER A 1 84 ? -11.810 5.782 12.100 1.00 94.56 84 SER A CA 1
ATOM 646 C C . SER A 1 84 ? -11.801 6.735 10.895 1.00 94.56 84 SER A C 1
ATOM 648 O O . SER A 1 84 ? -11.425 7.895 11.051 1.00 94.56 84 SER A O 1
ATOM 650 N N . GLY A 1 85 ? -12.200 6.270 9.707 1.00 95.00 85 GLY A N 1
ATOM 651 C CA . GLY A 1 85 ? -12.185 7.036 8.462 1.00 95.00 85 GLY A CA 1
ATOM 652 C C . GLY A 1 85 ? -11.055 6.643 7.496 1.00 95.00 85 GLY A C 1
ATOM 653 O O . GLY A 1 85 ? -10.521 5.532 7.579 1.00 95.00 85 GLY A O 1
ATOM 654 N N . PRO A 1 86 ? -10.714 7.531 6.540 1.00 94.88 86 PRO A N 1
ATOM 655 C CA . PRO A 1 86 ? -9.656 7.298 5.557 1.00 94.88 86 PRO A CA 1
ATOM 656 C C . PRO A 1 86 ? -8.290 7.083 6.215 1.00 94.88 86 PRO A C 1
ATOM 658 O O . PRO A 1 86 ? -7.978 7.727 7.212 1.00 94.88 86 PRO A O 1
ATOM 661 N N . VAL A 1 87 ? -7.468 6.214 5.624 1.00 94.12 87 VAL A N 1
ATOM 662 C CA . VAL A 1 87 ? -6.120 5.870 6.129 1.00 94.12 87 VAL A CA 1
ATOM 663 C C . VAL A 1 87 ? -4.995 6.216 5.154 1.00 94.12 87 VAL A C 1
ATOM 665 O O . VAL A 1 87 ? -3.835 5.904 5.399 1.00 94.12 87 VAL A O 1
ATOM 668 N N . ILE A 1 88 ? -5.343 6.779 3.995 1.00 94.12 88 ILE A N 1
ATOM 669 C CA . ILE A 1 88 ? -4.382 7.151 2.966 1.00 94.12 88 ILE A CA 1
ATOM 670 C C . ILE A 1 88 ? -4.791 8.469 2.319 1.00 94.12 88 ILE A C 1
ATOM 672 O O . ILE A 1 88 ? -5.940 8.662 1.917 1.00 94.12 88 ILE A O 1
ATOM 676 N N . ASN A 1 89 ? -3.825 9.366 2.183 1.00 94.06 89 ASN A N 1
ATOM 677 C CA . ASN A 1 89 ? -3.933 10.588 1.409 1.00 94.06 89 ASN A CA 1
ATOM 678 C C . ASN A 1 89 ? -3.109 10.418 0.124 1.00 94.06 89 ASN A C 1
ATOM 680 O O . ASN A 1 89 ? -1.879 10.407 0.147 1.00 94.06 89 ASN A O 1
ATOM 684 N N . LEU A 1 90 ? -3.798 10.267 -1.014 1.00 92.50 90 LEU A N 1
ATOM 685 C CA . LEU A 1 90 ? -3.165 10.006 -2.314 1.00 92.50 90 LEU A CA 1
ATOM 686 C C . LEU A 1 90 ? -2.350 11.197 -2.839 1.00 92.50 90 LEU A C 1
ATOM 688 O O . LEU A 1 90 ? -1.503 11.015 -3.710 1.00 92.50 90 LEU A O 1
ATOM 692 N N . GLN A 1 91 ? -2.618 12.408 -2.345 1.00 94.94 91 GLN A N 1
ATOM 693 C CA . GLN A 1 91 ? -1.888 13.615 -2.722 1.00 94.94 91 GLN A CA 1
ATOM 694 C C . GLN A 1 91 ? -0.674 13.843 -1.821 1.00 94.94 91 GLN A C 1
ATOM 696 O O . GLN A 1 91 ? 0.369 14.270 -2.313 1.00 94.94 91 GLN A O 1
ATOM 701 N N . ASN A 1 92 ? -0.805 13.564 -0.522 1.00 94.50 92 ASN A N 1
ATOM 702 C CA . ASN A 1 92 ? 0.264 13.743 0.451 1.00 94.50 92 ASN A CA 1
ATOM 703 C C . ASN A 1 92 ? 0.374 12.545 1.414 1.00 94.50 92 ASN A C 1
ATOM 705 O O . ASN A 1 92 ? -0.223 12.565 2.491 1.00 94.50 92 ASN A O 1
ATOM 709 N N . PRO A 1 93 ? 1.182 11.522 1.077 1.00 91.25 93 PRO A N 1
ATOM 710 C CA . PRO A 1 93 ? 1.350 10.335 1.917 1.00 91.25 93 PRO A CA 1
ATOM 711 C C . PRO A 1 93 ? 1.878 10.623 3.331 1.00 91.25 93 PRO A C 1
ATOM 713 O O . PRO A 1 93 ? 1.637 9.835 4.235 1.00 91.25 93 PRO A O 1
ATOM 716 N N . GLN A 1 94 ? 2.577 11.747 3.541 1.00 94.06 94 GLN A N 1
ATOM 717 C CA . GLN A 1 94 ? 3.092 12.151 4.860 1.00 94.06 94 GLN A CA 1
ATOM 718 C C . GLN A 1 94 ? 1.982 12.619 5.819 1.00 94.06 94 GLN A C 1
ATOM 720 O O . GLN A 1 94 ? 2.218 12.744 7.016 1.00 94.06 94 GLN A O 1
ATOM 725 N N . GLU A 1 95 ? 0.786 12.900 5.294 1.00 92.81 95 GLU A N 1
ATOM 726 C CA . GLU A 1 95 ? -0.409 13.295 6.051 1.00 92.81 95 GLU A CA 1
ATOM 727 C C . GLU A 1 95 ? -1.440 12.154 6.150 1.00 92.81 95 GLU A C 1
ATOM 729 O O . GLU A 1 95 ? -2.624 12.412 6.371 1.00 92.81 95 GLU A O 1
ATOM 734 N N . SER A 1 96 ? -1.011 10.908 5.914 1.00 86.44 96 SER A N 1
ATOM 735 C CA . SER A 1 96 ? -1.848 9.707 6.074 1.00 86.44 96 SER A CA 1
ATOM 736 C C . SER A 1 96 ? -1.835 9.188 7.508 1.00 86.44 96 SER A C 1
ATOM 738 O O . SER A 1 96 ? -0.769 9.282 8.158 1.00 86.44 96 SER A O 1
#

Sequence (96 aa):
MLEHNRLYQSIVGSMFPRQIYLLLIASLLLVSNVTSDEALDAHFTDTVLPVLNEHCFKCHGAEEKIKGGLNLTSREAVLQGGDSGPVINLQNPQES

Secondary structure (DSSP, 8-state):
--SHHHHHHHHSSSSSHHHHHHHHHHHHHHGGGSHHHHHHHHHIIIIIHHHHHHHTHHHHSSSSS-GGG---SSHHHHHH-BTTB----SS-GGG-

Radius of gyration: 29.35 Å; Cα contacts (8 Å, |Δi|>4): 68; chains: 1; bounding box: 42×28×87 Å

Mean predicted aligned error: 13.21 Å

Foldseek 3Di:
DPVVVVVVCVPPPDDPPVVVVVVVVVVVVVVVPPPPPVVVVCCCVVPVVVCCVVPPCVAADPDPHHPQQHHDPDPVRQCCGGVVGHDADPVDRVVD

pLDDT: mean 80.93, std 15.8, range [52.78, 97.0]